Protein AF-A0A7V9VIQ3-F1 (afdb_monomer_lite)

Sequence (167 aa):
MSAVAENLEPTGSRAKADALAQERREALRAFWTIVKRMPAYGRLVAAMAKDPGVPHRARAMLVVGGAYMVSPIDLVPGVIPVAGQLDDLYVLLMAIRQAVRMSPTDVADRHLARLDLERETLDDDLATIRRLVRVGLKSGAGWGWGRVKAGRRRVKQFMAHRRGEES

Radius of gyration: 24.25 Å; chains: 1; bounding box: 64×65×62 Å

Foldseek 3Di:
DDDDPPDPDPPVVVVVVVVLVVLLVVLVVLLVVVVVCVVLLLQLLVVLLPDPQQDPVLNVLSCVLVVLVVVPDDDDPDDQPPDPVLVSSLSSLVSLLVSLVRGDVVVSVVSQVVSVHDSVNSVVSNVSSVSNVVSCVVVVVVRPPVVVVVVVVVVVVVVVVVVPPPD

Secondary structure (DSSP, 8-state):
----------HHHHHHHHHHHHHHHHHHHHHHHHHHHHHHHHHHHHHHHH-TTS-HHHHHHHHHHHHHHHS---S--SS-TTHHHHHHHHHHHHHHHHHHHHS-HHHHHHHHHTTT--HHHHHHHHHHHHHHHHHHHHTT--TTHHHHHHHHHHHHHHHHHTTSS--

Structure (mmCIF, N/CA/C/O backbone):
data_AF-A0A7V9VIQ3-F1
#
_entry.id   AF-A0A7V9VIQ3-F1
#
loop_
_atom_site.group_PDB
_atom_site.id
_atom_site.type_symbol
_atom_site.label_atom_id
_atom_site.label_alt_id
_atom_site.label_comp_id
_atom_site.label_asym_id
_atom_site.label_entity_id
_atom_site.label_seq_id
_atom_site.pdbx_PDB_ins_code
_atom_site.Cartn_x
_atom_site.Cartn_y
_atom_site.Cartn_z
_atom_site.occupancy
_atom_site.B_iso_or_equiv
_atom_site.auth_seq_id
_atom_site.auth_comp_id
_atom_site.auth_asym_id
_atom_site.auth_atom_id
_atom_site.pdbx_PDB_model_num
ATOM 1 N N . MET A 1 1 ? 49.789 -23.690 -34.548 1.00 40.72 1 MET A N 1
ATOM 2 C CA . MET A 1 1 ? 49.770 -22.253 -34.193 1.00 40.72 1 MET A CA 1
ATOM 3 C C . MET A 1 1 ? 48.311 -21.814 -34.250 1.00 40.72 1 MET A C 1
ATOM 5 O O . MET A 1 1 ? 47.776 -21.705 -35.338 1.00 40.72 1 MET A O 1
ATOM 9 N N . SER A 1 2 ? 47.572 -22.020 -33.156 1.00 43.69 2 SER A N 1
ATOM 10 C CA . SER A 1 2 ? 47.239 -20.986 -32.152 1.00 43.69 2 SER A CA 1
ATOM 11 C C . SER A 1 2 ? 46.430 -19.859 -32.807 1.00 43.69 2 SER A C 1
ATOM 13 O O . SER A 1 2 ? 46.996 -19.064 -33.541 1.00 43.69 2 SER A O 1
ATOM 15 N N . ALA A 1 3 ? 45.103 -19.980 -32.828 1.00 51.94 3 ALA A N 1
ATOM 16 C CA . ALA A 1 3 ? 44.181 -19.497 -31.794 1.00 51.94 3 ALA A CA 1
ATOM 17 C C . ALA A 1 3 ? 43.750 -18.044 -32.050 1.00 51.94 3 ALA A C 1
ATOM 19 O O . ALA A 1 3 ? 44.521 -17.221 -32.528 1.00 51.94 3 ALA A O 1
ATOM 20 N N . VAL A 1 4 ? 42.517 -17.755 -31.633 1.00 50.62 4 VAL A N 1
ATOM 21 C CA . VAL A 1 4 ? 41.958 -16.410 -31.453 1.00 50.62 4 VAL A CA 1
ATOM 22 C C . VAL A 1 4 ? 41.410 -15.733 -32.719 1.00 50.62 4 VAL A C 1
ATOM 24 O O . VAL A 1 4 ? 41.716 -14.592 -33.040 1.00 50.62 4 VAL A O 1
ATOM 27 N N . ALA A 1 5 ? 40.465 -16.411 -33.370 1.00 49.41 5 ALA A N 1
ATOM 28 C CA . ALA A 1 5 ? 39.251 -15.732 -33.837 1.00 49.41 5 ALA A CA 1
ATOM 29 C C . ALA A 1 5 ? 38.149 -15.909 -32.773 1.00 49.41 5 ALA A C 1
ATOM 31 O O . ALA A 1 5 ? 37.042 -16.360 -33.060 1.00 49.41 5 ALA A O 1
ATOM 32 N N . GLU A 1 6 ? 38.497 -15.651 -31.508 1.00 45.94 6 GLU A N 1
ATOM 33 C CA . GLU A 1 6 ? 37.535 -15.657 -30.415 1.00 45.94 6 GLU A CA 1
ATOM 34 C C . GLU A 1 6 ? 36.690 -14.393 -30.546 1.00 45.94 6 GLU A C 1
ATOM 36 O O . GLU A 1 6 ? 37.178 -13.272 -30.414 1.00 45.94 6 GLU A O 1
ATOM 41 N N . ASN A 1 7 ? 35.435 -14.623 -30.923 1.00 46.16 7 ASN A N 1
ATOM 42 C CA . ASN A 1 7 ? 34.311 -13.706 -30.861 1.00 46.16 7 ASN A CA 1
ATOM 43 C C . ASN A 1 7 ? 34.532 -12.530 -29.900 1.00 46.16 7 ASN A C 1
ATOM 45 O O . ASN A 1 7 ? 34.437 -12.673 -28.683 1.00 46.16 7 ASN A O 1
ATOM 49 N N . LEU A 1 8 ? 34.730 -11.339 -30.464 1.00 52.03 8 LEU A N 1
ATOM 50 C CA . LEU A 1 8 ? 34.539 -10.083 -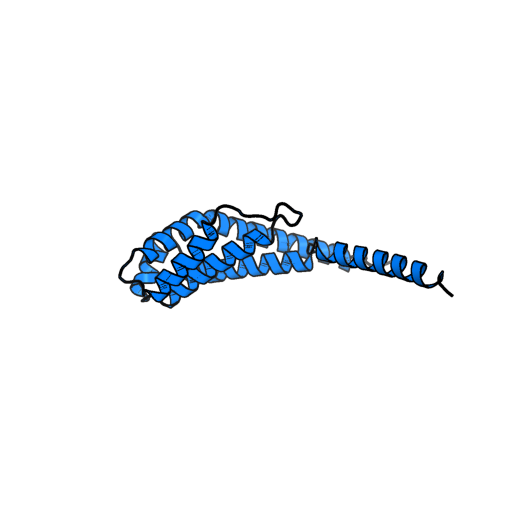29.748 1.00 52.03 8 LEU A CA 1
ATOM 51 C C . LEU A 1 8 ? 33.031 -9.903 -29.491 1.00 52.03 8 LEU A C 1
ATOM 53 O O . LEU A 1 8 ? 32.280 -9.347 -30.287 1.00 52.03 8 LEU A O 1
ATOM 57 N N . GLU A 1 9 ? 32.612 -10.495 -28.380 1.00 53.97 9 GLU A N 1
ATOM 58 C CA . GLU A 1 9 ? 31.335 -10.447 -27.671 1.00 53.97 9 GLU A CA 1
ATOM 59 C C . GLU A 1 9 ? 30.465 -9.179 -27.885 1.00 53.97 9 GLU A C 1
ATOM 61 O O . GLU A 1 9 ? 30.825 -8.089 -27.433 1.00 53.97 9 GLU A O 1
ATOM 66 N N . PRO A 1 10 ? 29.215 -9.307 -28.384 1.00 49.16 10 PRO A N 1
ATOM 67 C CA . PRO A 1 10 ? 28.131 -8.356 -28.116 1.00 49.16 10 PRO A CA 1
ATOM 68 C C . PRO A 1 10 ? 27.364 -8.689 -26.810 1.00 49.16 10 PRO A C 1
ATOM 70 O O . PRO A 1 10 ? 26.191 -8.335 -26.644 1.00 49.16 10 PRO A O 1
ATOM 73 N N . THR A 1 11 ? 27.996 -9.393 -25.871 1.00 60.47 11 THR A N 1
ATOM 74 C CA . THR A 1 11 ? 27.340 -10.105 -24.755 1.00 60.47 11 THR A CA 1
ATOM 75 C C . THR A 1 11 ? 26.872 -9.173 -23.642 1.00 60.47 11 THR A C 1
ATOM 77 O O . THR A 1 11 ? 25.800 -9.375 -23.071 1.00 60.47 11 THR A O 1
ATOM 80 N N . GLY A 1 12 ? 27.570 -8.057 -23.417 1.00 64.00 12 GLY A N 1
ATOM 81 C CA . GLY A 1 12 ? 27.180 -7.070 -22.402 1.00 64.00 12 GLY A CA 1
ATOM 82 C C . GLY A 1 12 ? 25.845 -6.361 -22.679 1.00 64.00 12 GLY A C 1
ATOM 83 O O . GLY A 1 12 ? 25.152 -5.966 -21.742 1.00 64.00 12 GLY A O 1
ATOM 84 N N . SER A 1 13 ? 25.447 -6.211 -23.948 1.00 71.44 13 SER A N 1
ATOM 85 C CA . SER A 1 13 ? 24.205 -5.508 -24.311 1.00 71.44 13 SER A CA 1
ATOM 86 C C . SER A 1 13 ? 22.972 -6.409 -24.192 1.00 71.44 13 SER A C 1
ATOM 88 O O . SER A 1 13 ? 21.970 -6.011 -23.593 1.00 71.44 13 SER A O 1
ATOM 90 N N . ARG A 1 14 ? 23.064 -7.656 -24.682 1.00 77.88 14 ARG A N 1
ATOM 91 C CA . ARG A 1 14 ? 21.977 -8.646 -24.589 1.00 77.88 14 ARG A CA 1
ATOM 92 C C . ARG A 1 14 ? 21.754 -9.124 -23.154 1.00 77.88 14 ARG A C 1
ATOM 94 O O . ARG A 1 14 ? 20.633 -9.026 -22.669 1.00 77.88 14 ARG A O 1
ATOM 101 N N . ALA A 1 15 ? 22.817 -9.489 -22.430 1.00 83.31 15 ALA A N 1
ATOM 102 C CA . ALA A 1 15 ? 22.704 -9.940 -21.039 1.00 83.31 15 ALA A CA 1
ATOM 103 C C . ALA A 1 15 ? 22.063 -8.878 -20.127 1.00 83.31 15 ALA A C 1
ATOM 105 O O . ALA A 1 15 ? 21.229 -9.184 -19.275 1.00 83.31 15 ALA A O 1
ATOM 106 N N . LYS A 1 16 ? 22.396 -7.598 -20.338 1.00 81.88 16 LYS A N 1
ATOM 107 C CA . LYS A 1 16 ? 21.793 -6.482 -19.597 1.00 81.88 16 LYS A CA 1
ATOM 108 C C . LYS A 1 16 ? 20.317 -6.276 -19.946 1.00 81.88 16 LYS A C 1
ATOM 110 O O . LYS A 1 16 ? 19.525 -5.958 -19.057 1.00 81.88 16 LYS A O 1
ATOM 115 N N . ALA A 1 17 ? 19.945 -6.441 -21.216 1.00 82.50 17 ALA A N 1
ATOM 116 C CA . ALA A 1 17 ? 18.555 -6.360 -21.653 1.00 82.50 17 ALA A CA 1
ATOM 117 C C . ALA A 1 17 ? 17.706 -7.494 -21.051 1.00 82.50 17 ALA A C 1
ATOM 119 O O . ALA A 1 17 ? 16.607 -7.235 -20.555 1.00 82.50 17 ALA A O 1
ATOM 120 N N . ASP A 1 18 ? 18.240 -8.715 -21.015 1.00 87.75 18 ASP A N 1
ATOM 121 C CA . ASP A 1 18 ? 17.566 -9.883 -20.446 1.00 87.75 18 ASP A CA 1
ATOM 122 C C . ASP A 1 18 ? 17.393 -9.759 -18.929 1.00 87.75 18 ASP A C 1
ATOM 124 O O . ASP A 1 18 ? 16.286 -9.962 -18.421 1.00 87.75 18 ASP A O 1
ATOM 128 N N . ALA A 1 19 ? 18.435 -9.313 -18.218 1.00 87.62 19 ALA A N 1
ATOM 129 C CA . ALA A 1 19 ? 18.378 -9.047 -16.780 1.00 87.62 19 ALA A CA 1
ATOM 130 C C . ALA A 1 19 ? 17.310 -7.996 -16.429 1.00 87.62 19 ALA A C 1
ATOM 132 O O . ALA A 1 19 ? 16.515 -8.190 -15.509 1.00 87.62 19 ALA A O 1
ATOM 133 N N . LEU A 1 20 ? 17.227 -6.905 -17.198 1.00 83.69 20 LEU A N 1
ATOM 134 C CA . LEU A 1 20 ? 16.203 -5.874 -17.005 1.00 83.69 20 LEU A CA 1
ATOM 135 C C . LEU A 1 20 ? 14.792 -6.399 -17.302 1.00 83.69 20 LEU A C 1
ATOM 137 O O . LEU A 1 20 ? 13.836 -6.080 -16.591 1.00 83.69 20 LEU A O 1
ATOM 141 N N . ALA A 1 21 ? 14.639 -7.209 -18.351 1.00 85.62 21 ALA A N 1
ATOM 142 C CA . ALA A 1 21 ? 13.359 -7.808 -18.698 1.00 85.62 21 ALA A CA 1
ATOM 143 C C . ALA A 1 21 ? 12.896 -8.818 -17.636 1.00 85.62 21 ALA A C 1
ATOM 145 O O . ALA A 1 21 ? 11.697 -8.898 -17.354 1.00 85.62 21 ALA A O 1
ATOM 146 N N . GLN A 1 22 ? 13.822 -9.563 -17.032 1.00 89.75 22 GLN A N 1
ATOM 147 C CA . GLN A 1 22 ? 13.552 -10.441 -15.898 1.00 89.75 22 GLN A CA 1
ATOM 148 C C . GLN A 1 22 ? 13.145 -9.642 -14.653 1.00 89.75 22 GLN A C 1
ATOM 150 O O . GLN A 1 22 ? 12.070 -9.900 -14.112 1.00 89.75 22 GLN A O 1
ATOM 155 N N . GLU A 1 23 ? 13.906 -8.608 -14.279 1.00 88.00 23 GLU A N 1
ATOM 156 C CA . GLU A 1 23 ? 13.580 -7.730 -13.145 1.00 88.00 23 GLU A CA 1
ATOM 157 C C . GLU A 1 23 ? 12.187 -7.096 -13.311 1.00 88.00 23 GLU A C 1
ATOM 159 O O . GLU A 1 23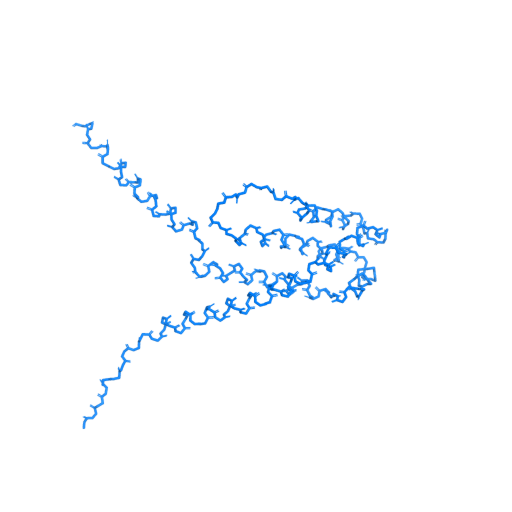 ? 11.391 -7.049 -12.371 1.00 88.00 23 GLU A O 1
ATOM 164 N N . ARG A 1 24 ? 11.842 -6.670 -14.534 1.00 83.81 24 ARG A N 1
ATOM 165 C CA . ARG A 1 24 ? 10.511 -6.138 -14.857 1.00 83.81 24 ARG A CA 1
ATOM 166 C C . ARG A 1 24 ? 9.415 -7.182 -14.685 1.00 83.81 24 ARG A C 1
ATOM 168 O O . ARG A 1 24 ? 8.368 -6.866 -14.131 1.00 83.81 24 ARG A O 1
ATOM 175 N N . ARG A 1 25 ? 9.624 -8.409 -15.166 1.00 88.69 25 ARG A N 1
ATOM 176 C CA . ARG A 1 25 ? 8.645 -9.500 -15.039 1.00 88.69 25 ARG A CA 1
ATOM 177 C C . ARG A 1 25 ? 8.402 -9.868 -13.579 1.00 88.69 25 ARG A C 1
ATOM 179 O O . ARG A 1 25 ? 7.251 -10.047 -13.196 1.00 88.69 25 ARG A O 1
ATOM 186 N N . GLU A 1 26 ? 9.453 -9.939 -12.770 1.00 91.19 26 GLU A N 1
ATOM 187 C CA . GLU A 1 26 ? 9.352 -10.178 -11.327 1.00 91.19 26 GLU A CA 1
ATOM 188 C C . GLU A 1 26 ? 8.573 -9.063 -10.629 1.00 91.19 26 GLU A C 1
ATOM 190 O O . GLU A 1 26 ? 7.612 -9.340 -9.915 1.00 91.19 26 GLU A O 1
ATOM 195 N N . ALA A 1 27 ? 8.921 -7.804 -10.90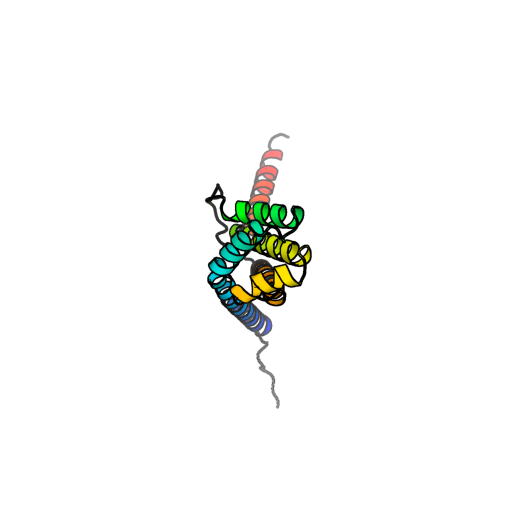2 1.00 85.81 27 ALA A N 1
ATOM 196 C CA . ALA A 1 27 ? 8.239 -6.656 -10.317 1.00 85.81 27 ALA A CA 1
ATOM 197 C C . ALA A 1 27 ? 6.754 -6.593 -10.722 1.00 85.81 27 ALA A C 1
ATOM 199 O O . ALA A 1 27 ? 5.905 -6.287 -9.891 1.00 85.81 27 ALA A O 1
ATOM 200 N N . LEU A 1 28 ? 6.416 -6.939 -11.971 1.00 85.81 28 LEU A N 1
ATOM 201 C CA . LEU A 1 28 ? 5.027 -7.005 -12.439 1.00 85.81 28 LEU A CA 1
ATOM 202 C C . LEU A 1 28 ? 4.238 -8.148 -11.789 1.00 85.81 28 LEU A C 1
ATOM 204 O O . LEU A 1 28 ? 3.070 -7.965 -11.454 1.00 85.81 28 LEU A O 1
ATOM 208 N N . ARG A 1 29 ? 4.858 -9.317 -11.587 1.00 91.12 29 ARG A N 1
ATOM 209 C CA . ARG A 1 29 ? 4.227 -10.432 -10.862 1.00 91.12 29 ARG A CA 1
ATOM 210 C C . ARG A 1 29 ? 3.959 -10.062 -9.406 1.00 91.12 29 ARG A C 1
ATOM 212 O O . ARG A 1 29 ? 2.853 -10.286 -8.933 1.00 91.12 29 ARG A O 1
ATOM 219 N N . ALA A 1 30 ? 4.940 -9.465 -8.730 1.00 90.56 30 ALA A N 1
ATOM 220 C CA . ALA A 1 30 ? 4.784 -8.992 -7.357 1.00 90.56 30 ALA A CA 1
ATOM 221 C C . ALA A 1 30 ? 3.693 -7.916 -7.260 1.00 90.56 30 ALA A C 1
ATOM 223 O O . ALA A 1 30 ? 2.830 -7.978 -6.394 1.00 90.56 30 ALA A O 1
ATOM 224 N N . PHE A 1 31 ? 3.652 -6.983 -8.210 1.00 88.25 31 PHE A N 1
ATOM 225 C CA . PHE A 1 31 ? 2.591 -5.982 -8.287 1.00 88.25 31 PHE A CA 1
ATOM 226 C C . PHE A 1 31 ? 1.202 -6.590 -8.473 1.00 88.25 31 PHE A C 1
ATOM 228 O O . PHE A 1 31 ? 0.243 -6.131 -7.860 1.00 88.25 31 PHE A O 1
ATOM 235 N N . TRP A 1 32 ? 1.083 -7.656 -9.264 1.00 89.81 32 TRP A N 1
ATOM 236 C CA . TRP A 1 32 ? -0.183 -8.371 -9.399 1.00 89.81 32 TRP A CA 1
ATOM 237 C C . TRP A 1 32 ? -0.676 -8.947 -8.063 1.00 89.81 32 TRP A C 1
ATOM 239 O O . TRP A 1 32 ? -1.881 -8.970 -7.812 1.00 89.81 32 TRP A O 1
ATOM 249 N N . THR A 1 33 ? 0.233 -9.348 -7.171 1.00 92.81 33 THR A N 1
ATOM 250 C CA . THR A 1 33 ? -0.107 -9.731 -5.793 1.00 92.81 33 THR A CA 1
ATOM 251 C C . THR A 1 33 ? -0.702 -8.557 -5.013 1.00 92.81 33 THR A C 1
ATOM 253 O O . THR A 1 33 ? -1.720 -8.736 -4.348 1.00 92.81 33 THR A O 1
ATOM 256 N N . ILE A 1 34 ? -0.148 -7.347 -5.157 1.00 92.12 34 ILE A N 1
ATOM 257 C CA . ILE A 1 34 ? -0.692 -6.126 -4.532 1.00 92.12 34 ILE A CA 1
ATOM 258 C C . ILE A 1 34 ? -2.101 -5.837 -5.055 1.00 92.12 34 ILE A C 1
ATOM 260 O O . ILE A 1 34 ? -3.021 -5.611 -4.272 1.00 92.12 34 ILE A O 1
ATOM 264 N N . VAL A 1 35 ? -2.300 -5.917 -6.375 1.00 88.62 35 VAL A N 1
ATOM 265 C CA . VAL A 1 35 ? -3.611 -5.693 -7.005 1.00 88.62 35 VAL A CA 1
ATOM 266 C C . VAL A 1 35 ? -4.662 -6.659 -6.452 1.00 88.62 35 VAL A C 1
ATOM 268 O O . VAL A 1 35 ? -5.767 -6.242 -6.111 1.00 88.62 35 VAL A O 1
ATOM 271 N N . LYS A 1 36 ? -4.320 -7.940 -6.278 1.00 90.00 36 LYS A N 1
ATOM 272 C CA . LYS A 1 36 ? -5.224 -8.926 -5.661 1.00 90.00 36 LYS A CA 1
ATOM 273 C C . LYS A 1 36 ? -5.535 -8.632 -4.190 1.00 90.00 36 LYS A C 1
ATOM 275 O O . LYS A 1 36 ? -6.605 -9.010 -3.721 1.00 90.00 36 LYS A O 1
ATOM 280 N N . ARG A 1 37 ? -4.635 -7.955 -3.471 1.00 92.81 37 ARG A N 1
ATOM 281 C CA . ARG A 1 37 ? -4.821 -7.531 -2.072 1.00 92.81 37 ARG A CA 1
ATOM 282 C C . ARG A 1 37 ? -5.625 -6.238 -1.930 1.00 92.81 37 ARG A C 1
ATOM 284 O O . ARG A 1 37 ? -6.062 -5.925 -0.826 1.00 92.81 37 ARG A O 1
ATOM 291 N N . MET A 1 38 ? -5.906 -5.516 -3.015 1.00 90.88 38 MET A N 1
ATOM 292 C CA . MET A 1 38 ? -6.657 -4.252 -2.970 1.00 90.88 38 MET A CA 1
ATOM 293 C C . MET A 1 38 ? -7.991 -4.322 -2.211 1.00 90.88 38 MET A C 1
ATOM 295 O O . MET A 1 38 ? -8.247 -3.430 -1.397 1.00 90.88 38 MET A O 1
ATOM 299 N N . PRO A 1 39 ? -8.828 -5.369 -2.365 1.00 92.31 39 PRO A N 1
ATOM 300 C CA . PRO A 1 39 ? -10.051 -5.489 -1.573 1.00 92.31 39 PRO A CA 1
ATOM 301 C C . PRO A 1 39 ? -9.784 -5.650 -0.070 1.00 92.31 39 PRO A C 1
ATOM 303 O O . PRO A 1 39 ? -10.615 -5.257 0.749 1.00 92.31 39 PRO A O 1
ATOM 306 N N . ALA A 1 40 ? -8.648 -6.236 0.321 1.00 94.75 40 ALA A N 1
ATOM 307 C CA . ALA A 1 40 ? -8.232 -6.309 1.719 1.00 94.75 40 ALA A CA 1
ATOM 308 C C . ALA A 1 40 ? -7.814 -4.924 2.229 1.00 94.75 40 ALA A C 1
ATOM 310 O O . ALA A 1 40 ? -8.321 -4.495 3.260 1.00 94.75 40 ALA A O 1
ATOM 311 N N . TYR A 1 41 ? -7.011 -4.168 1.474 1.00 94.44 41 TYR A N 1
ATOM 312 C CA . TYR A 1 41 ? -6.634 -2.800 1.851 1.00 94.44 41 TYR A CA 1
ATOM 313 C C . TYR A 1 41 ? -7.832 -1.856 1.977 1.00 94.44 41 TYR A C 1
ATOM 315 O O . TYR A 1 41 ? -7.932 -1.124 2.960 1.00 94.44 41 TYR A O 1
ATOM 323 N N . GLY A 1 42 ? -8.795 -1.923 1.055 1.00 92.81 42 GLY A N 1
ATOM 324 C CA . GLY A 1 42 ? -10.035 -1.148 1.161 1.00 92.81 42 GLY A CA 1
ATOM 325 C C . GLY A 1 42 ? -10.845 -1.498 2.416 1.00 92.81 42 GLY A C 1
ATOM 326 O O . GLY A 1 42 ? -11.302 -0.607 3.135 1.00 92.81 42 GLY A O 1
ATOM 327 N N . ARG A 1 43 ? -10.975 -2.795 2.734 1.00 94.81 43 ARG A N 1
ATOM 328 C CA . ARG A 1 43 ? -11.637 -3.250 3.969 1.00 94.81 43 ARG A CA 1
ATOM 329 C C . ARG A 1 43 ? -10.880 -2.823 5.224 1.00 94.81 43 ARG A C 1
ATOM 331 O O . ARG A 1 43 ? -11.526 -2.428 6.190 1.00 94.81 43 ARG A O 1
ATOM 338 N N . LEU A 1 44 ? -9.548 -2.853 5.202 1.00 96.06 44 LEU A N 1
ATOM 339 C CA . LEU A 1 44 ? -8.700 -2.418 6.311 1.00 96.06 44 LEU A CA 1
ATOM 340 C C . LEU A 1 44 ? -8.916 -0.934 6.614 1.00 96.06 44 LEU A C 1
ATOM 342 O O . LEU A 1 44 ? -9.198 -0.575 7.755 1.00 96.06 44 LEU A O 1
ATOM 346 N N . VAL A 1 45 ? -8.860 -0.088 5.580 1.00 94.75 45 VAL A N 1
ATOM 347 C CA . VAL A 1 45 ? -9.140 1.352 5.679 1.00 94.75 45 VAL A CA 1
ATOM 348 C C . VAL A 1 45 ? -10.521 1.582 6.282 1.00 94.75 45 VAL A C 1
ATOM 350 O O . VAL A 1 45 ? -10.645 2.314 7.261 1.00 94.75 45 VAL A O 1
ATOM 353 N N . ALA A 1 46 ? -11.555 0.924 5.750 1.00 94.19 46 ALA A N 1
ATOM 354 C CA . ALA A 1 46 ? -12.924 1.086 6.230 1.00 94.19 46 ALA A CA 1
ATOM 355 C C . ALA A 1 46 ? -13.109 0.618 7.684 1.00 94.19 46 ALA A C 1
ATOM 357 O O . ALA A 1 46 ? -13.815 1.274 8.450 1.00 94.19 46 ALA A O 1
ATOM 358 N N . ALA A 1 47 ? -12.490 -0.500 8.070 1.00 94.75 47 ALA A N 1
ATOM 359 C CA . ALA A 1 47 ? -12.582 -1.051 9.419 1.00 94.75 47 ALA A CA 1
ATOM 360 C C . ALA A 1 47 ? -11.857 -0.168 10.442 1.00 94.75 47 ALA A C 1
ATOM 362 O O . ALA A 1 47 ? -12.441 0.198 11.460 1.00 94.75 47 ALA A O 1
ATOM 363 N N . MET A 1 48 ? -10.620 0.238 10.147 1.00 95.56 48 MET A N 1
ATOM 364 C CA . MET A 1 48 ? -9.837 1.106 11.027 1.00 95.56 48 MET A CA 1
ATOM 365 C C . MET A 1 48 ? -10.418 2.522 11.113 1.00 95.56 48 MET A C 1
ATOM 367 O O . MET A 1 48 ? -10.417 3.117 12.185 1.00 95.56 48 MET A O 1
ATOM 371 N N . ALA A 1 49 ? -10.965 3.068 10.021 1.00 93.62 49 ALA A N 1
ATOM 372 C CA . ALA A 1 49 ? -11.596 4.389 10.035 1.00 93.62 49 ALA A CA 1
ATOM 373 C C . ALA A 1 49 ? -12.832 4.454 10.954 1.00 93.62 49 ALA A C 1
ATOM 375 O O . ALA A 1 49 ? -13.145 5.522 11.483 1.00 93.62 49 ALA A O 1
ATOM 376 N N . LYS A 1 50 ? -13.519 3.320 11.151 1.00 94.00 50 LYS A N 1
ATOM 377 C CA . LYS A 1 50 ? -14.718 3.192 11.993 1.00 94.00 50 LYS A CA 1
ATOM 378 C C . LYS A 1 50 ? -14.422 2.764 13.435 1.00 94.00 50 LYS A C 1
ATOM 380 O O . LYS A 1 50 ? -15.319 2.852 14.268 1.00 94.00 50 LYS A O 1
ATOM 385 N N . ASP A 1 51 ? -13.211 2.298 13.741 1.00 94.50 51 ASP A N 1
ATOM 386 C CA . ASP A 1 51 ? -12.866 1.817 15.082 1.00 94.50 51 ASP A CA 1
ATOM 387 C C . ASP A 1 51 ? -12.542 3.005 16.020 1.00 94.50 51 ASP A C 1
ATOM 389 O O . ASP A 1 51 ? -11.631 3.788 15.727 1.00 94.50 51 ASP A O 1
ATOM 393 N N . PRO A 1 52 ? -13.255 3.167 17.155 1.00 93.19 52 PRO A N 1
ATOM 394 C CA . PRO A 1 52 ? -12.976 4.228 18.126 1.00 93.19 52 PRO A CA 1
ATOM 395 C C . PRO A 1 52 ? -11.591 4.107 18.783 1.00 93.19 52 PRO A C 1
ATOM 397 O O . PRO A 1 52 ? -11.050 5.117 19.230 1.00 93.19 52 PRO A O 1
ATOM 400 N N . GLY A 1 53 ? -10.995 2.910 18.804 1.00 92.25 53 GLY A N 1
ATOM 401 C CA . GLY A 1 53 ? -9.634 2.663 19.284 1.00 92.25 53 GLY A CA 1
ATOM 402 C C . GLY A 1 53 ? -8.537 3.188 18.351 1.00 92.25 53 GLY A C 1
ATOM 403 O O . GLY A 1 53 ? -7.368 3.213 18.734 1.00 92.25 53 GLY A O 1
ATOM 404 N N . VAL A 1 54 ? -8.883 3.635 17.138 1.00 95.44 54 VAL A N 1
ATOM 405 C CA . VAL A 1 54 ? -7.935 4.256 16.205 1.00 95.44 54 VAL A CA 1
ATOM 406 C C . VAL A 1 54 ? -7.870 5.770 16.470 1.00 95.44 54 VAL A C 1
ATOM 408 O O . VAL A 1 54 ? -8.899 6.461 16.425 1.00 95.44 54 VAL A O 1
ATOM 411 N N . PRO A 1 55 ? -6.672 6.345 16.702 1.00 95.38 55 PRO A N 1
ATOM 412 C CA . PRO A 1 55 ? -6.519 7.776 16.946 1.00 95.38 55 PRO A CA 1
ATOM 413 C C . PRO A 1 55 ? -7.102 8.629 15.817 1.00 95.38 55 PRO A C 1
ATOM 415 O O . PRO A 1 55 ? -6.984 8.292 14.639 1.00 95.38 55 PRO A O 1
ATOM 418 N N . HIS A 1 56 ? -7.674 9.788 16.152 1.00 93.94 56 HIS A N 1
ATOM 419 C CA . HIS A 1 56 ? -8.282 10.688 15.161 1.00 93.94 56 HIS A CA 1
ATOM 420 C C . HIS A 1 56 ? -7.319 11.077 14.028 1.00 93.94 56 HIS A C 1
ATOM 422 O O . HIS A 1 56 ? -7.726 11.138 12.871 1.00 93.94 56 HIS A O 1
ATOM 428 N N . ARG A 1 57 ? -6.030 11.274 14.340 1.00 93.75 57 ARG A N 1
ATOM 429 C CA . ARG A 1 57 ? -4.992 11.553 13.333 1.00 93.75 57 ARG A CA 1
ATOM 430 C C . ARG A 1 57 ? -4.800 10.388 12.357 1.00 93.75 57 ARG A C 1
ATOM 432 O O . ARG A 1 57 ? -4.735 10.616 11.155 1.00 93.75 57 ARG A O 1
ATOM 439 N N . ALA A 1 58 ? -4.772 9.153 12.859 1.00 93.50 58 ALA A N 1
ATOM 440 C CA . ALA A 1 58 ? -4.671 7.956 12.028 1.00 93.50 58 ALA A CA 1
ATOM 441 C C . ALA A 1 58 ? -5.914 7.791 11.137 1.00 93.50 58 ALA A C 1
ATOM 443 O O . ALA A 1 58 ? -5.783 7.537 9.942 1.00 93.50 58 ALA A O 1
ATOM 444 N N . ARG A 1 59 ? -7.115 8.038 11.681 1.00 92.25 59 ARG A N 1
ATOM 445 C CA . ARG A 1 59 ? -8.362 8.053 10.897 1.00 92.25 59 ARG A CA 1
ATOM 446 C C . ARG A 1 59 ? -8.334 9.103 9.790 1.00 92.25 59 ARG A C 1
ATOM 448 O O . ARG A 1 59 ? -8.692 8.790 8.662 1.00 92.25 59 ARG A O 1
ATOM 455 N N . ALA A 1 60 ? -7.864 10.316 10.081 1.00 91.38 60 ALA A N 1
ATOM 456 C CA . ALA A 1 60 ? -7.735 11.367 9.075 1.00 91.38 60 ALA A CA 1
ATOM 457 C C . ALA A 1 60 ? -6.790 10.954 7.934 1.00 91.38 60 ALA A C 1
ATOM 459 O O . ALA A 1 60 ? -7.133 11.141 6.771 1.00 91.38 60 ALA A O 1
ATOM 460 N N . MET A 1 61 ? -5.649 10.322 8.240 1.00 91.81 61 MET A N 1
ATOM 461 C CA . MET A 1 61 ? -4.742 9.799 7.208 1.00 91.81 61 MET A CA 1
ATOM 462 C C . MET A 1 61 ? -5.407 8.729 6.341 1.00 91.81 61 MET A C 1
ATOM 464 O O . MET A 1 61 ? -5.274 8.776 5.122 1.00 91.81 61 MET A O 1
ATOM 468 N N . LEU A 1 62 ? -6.153 7.802 6.948 1.00 91.44 62 LEU A N 1
ATOM 469 C CA . LEU A 1 62 ? -6.904 6.775 6.219 1.00 91.44 62 LEU A CA 1
ATOM 470 C C . LEU A 1 62 ? -7.983 7.377 5.319 1.00 91.44 62 LEU A C 1
ATOM 472 O O . LEU A 1 62 ? -8.161 6.914 4.199 1.00 91.44 62 LEU A O 1
ATOM 476 N N . VAL A 1 63 ? -8.683 8.413 5.784 1.00 87.56 63 VAL A N 1
ATOM 477 C CA . VAL A 1 63 ? -9.696 9.117 4.988 1.00 87.56 63 VAL A CA 1
ATOM 478 C C . VAL A 1 63 ? -9.048 9.854 3.824 1.00 87.56 63 VAL A C 1
ATOM 480 O O . VAL A 1 63 ? -9.535 9.729 2.710 1.00 87.56 63 VAL A O 1
ATOM 483 N N . VAL A 1 64 ? -7.940 10.566 4.041 1.00 86.12 64 VAL A N 1
ATOM 484 C CA . VAL A 1 64 ? -7.221 11.268 2.964 1.00 86.12 64 VAL A CA 1
ATOM 485 C C . VAL A 1 64 ? -6.666 10.276 1.940 1.00 86.12 64 VAL A C 1
ATOM 487 O O . VAL A 1 64 ? -6.915 10.430 0.748 1.00 86.12 64 VAL A O 1
ATOM 490 N N . GLY A 1 65 ? -5.976 9.224 2.391 1.00 84.31 65 GLY A N 1
ATOM 491 C CA . GLY A 1 65 ? -5.438 8.187 1.505 1.00 84.31 65 GLY A CA 1
ATOM 492 C C . GLY A 1 65 ? -6.529 7.389 0.785 1.00 84.31 65 GLY A C 1
ATOM 493 O O . GLY A 1 65 ? -6.389 7.070 -0.390 1.00 84.31 65 GLY A O 1
ATOM 494 N N . GLY A 1 66 ? -7.643 7.104 1.463 1.00 80.56 66 GLY A N 1
ATOM 495 C CA . GLY A 1 66 ? -8.794 6.409 0.887 1.00 80.56 66 GLY A CA 1
ATOM 496 C C . GLY A 1 66 ? -9.588 7.272 -0.095 1.00 80.56 66 GLY A C 1
ATOM 497 O O . GLY A 1 66 ? -9.953 6.790 -1.162 1.00 80.56 66 GLY A O 1
ATOM 498 N N . ALA A 1 67 ? -9.816 8.550 0.216 1.00 78.00 67 ALA A N 1
ATOM 499 C CA . ALA A 1 67 ? -10.480 9.499 -0.678 1.00 78.00 67 ALA A CA 1
ATOM 500 C C . ALA A 1 67 ? -9.689 9.696 -1.973 1.00 78.00 67 ALA A C 1
ATOM 502 O O . ALA A 1 67 ? -10.289 9.808 -3.038 1.00 78.00 67 ALA A O 1
ATOM 503 N N . TYR A 1 68 ? -8.356 9.650 -1.894 1.00 68.94 68 TYR A N 1
ATOM 504 C CA . TYR A 1 68 ? -7.495 9.683 -3.072 1.00 68.94 68 TYR A CA 1
ATOM 505 C C . TYR A 1 68 ? -7.738 8.486 -4.007 1.00 68.94 68 TYR A C 1
ATOM 507 O O . TYR A 1 68 ? -7.741 8.648 -5.220 1.00 68.94 68 TYR A O 1
ATOM 515 N N . MET A 1 69 ? -8.049 7.307 -3.455 1.00 66.25 69 MET A N 1
ATOM 516 C CA . MET A 1 69 ? -8.379 6.112 -4.241 1.00 66.25 69 MET A CA 1
ATOM 517 C C . MET A 1 69 ? -9.828 6.083 -4.753 1.00 66.25 69 MET A C 1
ATOM 519 O O . MET A 1 69 ? -10.102 5.495 -5.797 1.00 66.25 69 MET A O 1
ATOM 523 N N . VAL A 1 70 ? -10.769 6.662 -3.999 1.00 60.78 70 VAL A N 1
ATOM 524 C CA . VAL A 1 70 ? -12.205 6.673 -4.338 1.00 60.78 70 VAL A CA 1
ATOM 525 C C . VAL A 1 70 ? -12.566 7.832 -5.267 1.00 60.78 70 VAL A C 1
ATOM 527 O O . VAL A 1 70 ? -13.623 7.774 -5.889 1.00 60.78 70 VAL A O 1
ATOM 530 N N . SER A 1 71 ? -11.700 8.844 -5.410 1.00 50.69 71 SER A N 1
ATOM 531 C CA . SER A 1 71 ? -11.839 9.876 -6.439 1.00 50.69 71 SER A CA 1
ATOM 532 C C . SER A 1 71 ? -11.928 9.195 -7.811 1.00 50.69 71 SER A C 1
ATOM 534 O O . SER A 1 71 ? -10.928 8.659 -8.298 1.00 50.69 71 SER A O 1
ATOM 536 N N . PRO A 1 72 ? -13.118 9.151 -8.433 1.00 47.22 72 PRO A N 1
ATOM 537 C CA . PRO A 1 72 ? -13.317 8.409 -9.656 1.00 47.22 72 PRO A CA 1
ATOM 538 C C . PRO A 1 72 ? -12.699 9.241 -10.769 1.00 47.22 72 PRO A C 1
ATOM 540 O O . PRO A 1 72 ? -13.334 10.173 -11.223 1.00 47.22 72 PRO A O 1
ATOM 543 N N . ILE A 1 73 ? -11.470 8.914 -11.172 1.00 62.66 73 ILE A N 1
ATOM 544 C CA . ILE A 1 73 ? -10.899 9.253 -12.483 1.00 62.66 73 ILE A CA 1
ATOM 545 C C . ILE A 1 73 ? -11.115 10.722 -12.883 1.00 62.66 73 ILE A C 1
ATOM 547 O O . ILE A 1 73 ? -12.131 11.048 -13.485 1.00 62.66 73 ILE A O 1
ATOM 551 N N . ASP A 1 74 ? -10.107 11.577 -12.702 1.00 53.09 74 ASP A N 1
ATOM 552 C CA . ASP A 1 74 ? -10.079 12.840 -13.441 1.00 53.09 74 ASP A CA 1
ATOM 553 C C . ASP A 1 74 ? -8.724 13.089 -14.130 1.00 53.09 74 ASP A C 1
ATOM 555 O O . ASP A 1 74 ? -7.687 13.323 -13.512 1.00 53.09 74 ASP A O 1
ATOM 559 N N . LEU A 1 75 ? -8.805 13.072 -15.468 1.00 43.41 75 LEU A N 1
ATOM 560 C CA . LEU A 1 75 ? -8.222 14.093 -16.349 1.00 43.41 75 LEU A CA 1
ATOM 561 C C . LEU A 1 75 ? -6.729 14.045 -16.727 1.00 43.41 75 LEU A C 1
ATOM 563 O O . LEU A 1 75 ? -6.124 15.091 -16.940 1.00 43.41 75 LEU A O 1
ATOM 567 N N . VAL A 1 76 ? -6.161 12.870 -17.027 1.00 49.47 76 VAL A N 1
ATOM 568 C CA . VAL A 1 76 ? -5.158 12.801 -18.120 1.00 49.47 76 VAL A CA 1
ATOM 569 C C . VAL A 1 76 ? -5.455 11.630 -19.062 1.00 49.47 76 VAL A C 1
ATOM 571 O O . VAL A 1 76 ? -4.825 10.572 -18.983 1.00 49.47 76 VAL A O 1
ATOM 574 N N . PRO A 1 77 ? -6.383 11.804 -20.019 1.00 51.72 77 PRO A N 1
ATOM 575 C CA . PRO A 1 77 ? -6.344 11.015 -21.236 1.00 51.72 77 PRO A CA 1
ATOM 576 C C . PRO A 1 77 ? -5.093 11.445 -22.019 1.00 51.72 77 PRO A C 1
ATOM 578 O O . PRO A 1 77 ? -5.088 12.473 -22.690 1.00 51.72 77 PRO A O 1
ATOM 581 N N . GLY A 1 78 ? -3.995 10.688 -21.904 1.00 53.41 78 GLY A N 1
ATOM 582 C CA . GLY A 1 78 ? -2.805 10.953 -22.717 1.00 53.41 78 GLY A CA 1
ATOM 583 C C . GLY A 1 78 ? -1.481 10.331 -22.259 1.00 53.41 78 GLY A C 1
ATOM 584 O O . GLY A 1 78 ? -0.735 10.907 -21.479 1.00 53.41 78 GLY A O 1
ATOM 585 N N . VAL A 1 79 ? -1.103 9.230 -22.917 1.00 46.97 79 VAL A N 1
ATOM 586 C CA . VAL A 1 79 ? 0.283 8.837 -23.275 1.00 46.97 79 VAL A CA 1
ATOM 587 C C . VAL A 1 79 ? 1.208 8.230 -22.190 1.00 46.97 79 VAL A C 1
ATOM 589 O O . VAL A 1 79 ? 2.286 7.756 -22.552 1.00 46.97 79 VAL A O 1
ATOM 592 N N . ILE A 1 80 ? 0.821 8.100 -20.911 1.00 45.81 80 ILE A N 1
ATOM 593 C CA . ILE A 1 80 ? 1.588 7.283 -19.930 1.00 45.81 80 ILE A CA 1
ATOM 594 C C . ILE A 1 80 ? 0.652 6.355 -19.126 1.00 45.81 80 ILE A C 1
ATOM 596 O O . ILE A 1 80 ? 0.239 6.711 -18.027 1.00 45.81 80 ILE A O 1
ATOM 600 N N . PRO A 1 81 ? 0.337 5.145 -19.627 1.00 46.81 81 PRO A N 1
ATOM 601 C CA . PRO A 1 81 ? -0.703 4.286 -19.045 1.00 46.81 81 PRO A CA 1
ATOM 602 C C . PRO A 1 81 ? -0.435 3.701 -17.641 1.00 46.81 81 PRO A C 1
ATOM 604 O O . PRO A 1 81 ? -1.316 3.039 -17.117 1.00 46.81 81 PRO A O 1
ATOM 607 N N . VAL A 1 82 ? 0.753 3.871 -17.035 1.00 53.81 82 VAL A N 1
ATOM 608 C CA . VAL A 1 82 ? 1.143 3.135 -15.800 1.00 53.81 82 VAL A CA 1
ATOM 609 C C . VAL A 1 82 ? 1.673 4.031 -14.666 1.00 53.81 82 VAL A C 1
ATOM 611 O O . VAL A 1 82 ? 1.657 3.627 -13.510 1.00 53.81 82 VAL A O 1
ATOM 614 N N . ALA A 1 83 ? 2.138 5.254 -14.946 1.00 53.31 83 ALA A N 1
ATOM 615 C CA . ALA A 1 83 ? 2.818 6.069 -13.930 1.00 53.31 83 ALA A CA 1
ATOM 616 C C . ALA A 1 83 ? 1.864 6.802 -12.967 1.00 53.31 83 ALA A C 1
ATOM 618 O O . ALA A 1 83 ? 2.219 6.964 -11.807 1.00 53.31 83 ALA A O 1
ATOM 619 N N . GLY A 1 84 ? 0.673 7.211 -13.426 1.00 56.47 84 GLY A N 1
ATOM 620 C CA . GLY A 1 84 ? -0.305 7.919 -12.585 1.00 56.47 84 GLY A CA 1
ATOM 621 C C . GLY A 1 84 ? -0.925 7.035 -11.497 1.00 56.47 84 GLY A C 1
ATOM 622 O O . GLY A 1 84 ? -0.968 7.427 -10.345 1.00 56.47 84 GLY A O 1
ATOM 623 N N . GLN A 1 85 ? -1.289 5.791 -11.830 1.00 62.50 85 GLN A N 1
ATOM 624 C CA . GLN A 1 85 ? -1.964 4.872 -10.895 1.00 62.50 85 GLN A CA 1
ATOM 625 C C . GLN A 1 85 ? -1.053 4.283 -9.807 1.00 62.50 85 GLN A C 1
ATOM 627 O O . GLN A 1 85 ? -1.532 3.838 -8.765 1.00 62.50 85 GLN A O 1
ATOM 632 N N . LEU A 1 86 ? 0.263 4.228 -10.045 1.00 78.19 86 LEU A N 1
ATOM 633 C CA . LEU A 1 86 ? 1.203 3.733 -9.036 1.00 78.19 86 LEU A CA 1
ATOM 634 C C . LEU A 1 86 ? 1.370 4.720 -7.877 1.00 78.19 86 LEU A C 1
ATOM 636 O O . LEU A 1 86 ? 1.647 4.275 -6.764 1.00 78.19 86 LEU A O 1
ATOM 640 N N . ASP A 1 87 ? 1.201 6.021 -8.131 1.00 78.88 87 ASP A N 1
ATOM 641 C CA . ASP A 1 87 ? 1.296 7.049 -7.094 1.00 78.88 87 ASP A CA 1
ATOM 642 C C . ASP A 1 87 ? 0.100 6.966 -6.137 1.00 78.88 87 ASP A C 1
ATOM 644 O O . ASP A 1 87 ? 0.297 6.885 -4.927 1.00 78.88 87 ASP A O 1
ATOM 648 N N . ASP A 1 88 ? -1.122 6.818 -6.663 1.00 80.62 88 ASP A N 1
ATOM 649 C CA . ASP A 1 88 ? -2.339 6.641 -5.855 1.00 80.62 88 ASP A CA 1
ATOM 650 C C . ASP A 1 88 ? -2.236 5.447 -4.902 1.00 80.62 88 ASP A C 1
ATOM 652 O O . ASP A 1 88 ? -2.506 5.548 -3.701 1.00 80.62 88 ASP A O 1
ATOM 656 N N . LEU A 1 89 ? -1.775 4.310 -5.427 1.00 87.44 89 LEU A N 1
ATOM 657 C CA . LEU A 1 89 ? -1.563 3.103 -4.638 1.00 87.44 89 LEU A CA 1
ATOM 658 C C . LEU A 1 89 ? -0.465 3.291 -3.584 1.00 87.44 89 LEU A C 1
ATOM 660 O O . LEU A 1 89 ? -0.601 2.827 -2.451 1.00 87.44 89 LEU A O 1
ATOM 664 N N . TYR A 1 90 ? 0.625 3.970 -3.941 1.00 90.62 90 TYR A N 1
ATOM 665 C CA . TYR A 1 90 ? 1.713 4.259 -3.013 1.00 90.62 90 TYR A CA 1
ATOM 666 C C . TYR A 1 90 ? 1.245 5.154 -1.861 1.00 90.62 90 TYR A C 1
ATOM 668 O O . TYR A 1 90 ? 1.543 4.868 -0.699 1.00 90.62 90 TYR A O 1
ATOM 676 N N . VAL A 1 91 ? 0.476 6.201 -2.171 1.00 90.19 91 VAL A N 1
ATOM 677 C CA . VAL A 1 91 ? -0.121 7.118 -1.193 1.00 90.19 91 VAL A CA 1
ATOM 678 C C . VAL A 1 91 ? -1.064 6.367 -0.259 1.00 90.19 91 VAL A C 1
ATOM 680 O O . VAL A 1 91 ? -0.957 6.522 0.959 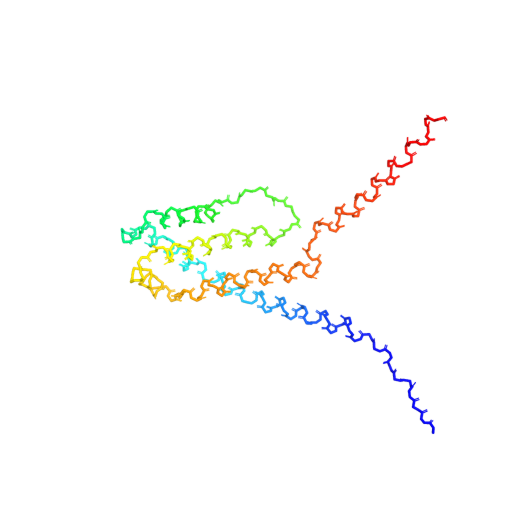1.00 90.19 91 VAL A O 1
ATOM 683 N N . LEU A 1 92 ? -1.930 5.501 -0.792 1.00 91.81 92 LEU A N 1
ATOM 684 C CA . LEU A 1 92 ? -2.823 4.671 0.014 1.00 91.81 92 LEU A CA 1
ATOM 685 C C . LEU A 1 92 ? -2.048 3.773 0.984 1.00 91.81 92 LEU A C 1
ATOM 687 O O . LEU A 1 92 ? -2.320 3.782 2.184 1.00 91.81 92 LEU A O 1
ATOM 691 N N . LEU A 1 93 ? -1.079 3.003 0.485 1.00 94.62 93 LEU A N 1
ATOM 692 C CA . LEU A 1 93 ? -0.296 2.091 1.321 1.00 94.62 93 LEU A CA 1
ATOM 693 C C . LEU A 1 93 ? 0.520 2.851 2.371 1.00 94.62 93 LEU A C 1
ATOM 695 O O . LEU A 1 93 ? 0.619 2.400 3.511 1.00 94.62 93 LEU A O 1
ATOM 699 N N . MET A 1 94 ? 1.044 4.033 2.037 1.00 95.19 94 MET A N 1
ATOM 700 C CA . MET A 1 94 ? 1.701 4.912 3.009 1.00 95.19 94 MET A CA 1
ATOM 701 C C . MET A 1 94 ? 0.737 5.424 4.078 1.00 95.19 94 MET A C 1
ATOM 703 O O . MET A 1 94 ? 1.091 5.441 5.260 1.00 95.19 94 MET A O 1
ATOM 707 N N . ALA A 1 95 ? -0.480 5.810 3.697 1.00 94.56 95 ALA A N 1
ATOM 708 C CA . ALA A 1 95 ? -1.508 6.239 4.636 1.00 94.56 95 ALA A CA 1
ATOM 709 C C . ALA A 1 95 ? -1.898 5.104 5.593 1.00 94.56 95 ALA A C 1
ATOM 711 O O . ALA A 1 95 ? -1.924 5.315 6.806 1.00 94.56 95 ALA A O 1
ATOM 712 N N . ILE A 1 96 ? -2.117 3.893 5.068 1.00 96.00 96 ILE A N 1
ATOM 713 C CA . ILE A 1 96 ? -2.393 2.690 5.866 1.00 96.00 96 ILE A CA 1
ATOM 714 C C . ILE A 1 96 ? -1.230 2.406 6.814 1.00 96.00 96 ILE A C 1
ATOM 716 O O . ILE A 1 96 ? -1.442 2.285 8.020 1.00 96.00 96 ILE A O 1
ATOM 720 N N . ARG A 1 97 ? 0.004 2.359 6.301 1.00 96.81 97 ARG A N 1
ATOM 721 C CA . ARG A 1 97 ? 1.211 2.113 7.100 1.00 96.81 97 ARG A CA 1
ATOM 722 C C . ARG A 1 97 ? 1.327 3.097 8.255 1.00 96.81 97 ARG A C 1
ATOM 724 O O . ARG A 1 97 ? 1.568 2.697 9.391 1.00 96.81 97 ARG A O 1
ATOM 731 N N . GLN A 1 98 ? 1.150 4.384 7.988 1.00 96.31 98 GLN A N 1
ATOM 732 C CA . GLN A 1 98 ? 1.245 5.396 9.032 1.00 96.31 98 GLN A CA 1
ATOM 733 C C . GLN A 1 98 ? 0.090 5.314 10.027 1.00 96.31 98 GLN A C 1
ATOM 735 O O . GLN A 1 98 ? 0.333 5.432 11.225 1.00 96.31 98 GLN A O 1
ATOM 740 N N . ALA A 1 99 ? -1.133 5.033 9.581 1.00 95.94 99 ALA A N 1
ATOM 741 C CA . ALA A 1 99 ? -2.258 4.813 10.481 1.00 95.94 99 ALA A CA 1
ATOM 742 C C . ALA A 1 99 ? -2.027 3.606 11.405 1.00 95.94 99 ALA A C 1
ATOM 744 O O . ALA A 1 99 ? -2.250 3.704 12.611 1.00 95.94 99 ALA A O 1
ATOM 745 N N . VAL A 1 100 ? -1.504 2.504 10.866 1.00 96.25 100 VAL A N 1
ATOM 746 C CA . VAL A 1 100 ? -1.100 1.298 11.608 1.00 96.25 100 VAL A CA 1
ATOM 747 C C . VAL A 1 100 ? 0.018 1.592 12.615 1.00 96.25 100 VAL A C 1
ATOM 749 O O . VAL A 1 100 ? 0.014 1.045 13.716 1.00 96.25 100 VAL A O 1
ATOM 752 N N . ARG A 1 101 ? 0.971 2.469 12.278 1.00 95.69 101 ARG A N 1
ATOM 753 C CA . ARG A 1 101 ? 2.057 2.887 13.186 1.00 95.69 101 ARG A CA 1
ATOM 754 C C . ARG A 1 101 ? 1.608 3.852 14.280 1.00 95.69 101 ARG A C 1
ATOM 756 O O . ARG A 1 101 ? 2.203 3.861 15.348 1.00 95.69 101 ARG A O 1
ATOM 763 N N . MET A 1 102 ? 0.610 4.686 14.003 1.00 94.69 102 MET A N 1
ATOM 764 C CA . MET A 1 102 ? 0.067 5.645 14.971 1.00 94.69 102 MET A CA 1
ATOM 765 C C . MET A 1 102 ? -0.960 5.019 15.915 1.00 94.69 102 MET A C 1
ATOM 767 O O . MET A 1 102 ? -1.222 5.576 16.976 1.00 94.69 102 MET A O 1
ATOM 771 N N . SER A 1 103 ? -1.578 3.911 15.511 1.00 95.06 103 SER A N 1
ATOM 772 C CA . SER A 1 103 ? -2.589 3.216 16.305 1.00 95.06 103 SER A CA 1
ATOM 773 C C . SER A 1 103 ? -1.949 2.331 17.379 1.00 95.06 103 SER A C 1
ATOM 775 O O . SER A 1 103 ? -0.845 1.827 17.157 1.00 95.06 103 SER A O 1
ATOM 777 N N . PRO A 1 104 ? -2.641 2.087 18.509 1.00 96.00 104 PRO A N 1
ATOM 778 C CA . PRO A 1 104 ? -2.228 1.079 19.482 1.00 96.00 104 PRO A CA 1
ATOM 779 C C . PRO A 1 104 ? -1.961 -0.275 18.811 1.00 96.00 104 PRO A C 1
ATOM 781 O O . PRO A 1 104 ? -2.695 -0.677 17.901 1.00 96.00 104 PRO A O 1
ATOM 784 N N . THR A 1 105 ? -0.890 -0.954 19.231 1.00 94.94 105 THR A N 1
ATOM 785 C CA . THR A 1 105 ? -0.398 -2.181 18.586 1.00 94.94 105 THR A CA 1
ATOM 786 C C . THR A 1 105 ? -1.468 -3.268 18.538 1.00 94.94 105 THR A C 1
ATOM 788 O O . THR A 1 105 ? -1.723 -3.825 17.475 1.00 94.94 105 THR A O 1
ATOM 791 N N . ASP A 1 106 ? -2.166 -3.486 19.650 1.00 95.25 106 ASP A N 1
ATOM 792 C CA . ASP A 1 106 ? -3.260 -4.448 19.793 1.00 95.25 106 ASP A CA 1
ATOM 793 C C . ASP A 1 106 ? -4.435 -4.161 18.843 1.00 95.25 106 ASP A C 1
ATOM 795 O O . ASP A 1 106 ? -4.980 -5.075 18.220 1.00 95.25 106 ASP A O 1
ATOM 799 N N . VAL A 1 107 ? -4.806 -2.886 18.679 1.00 95.31 107 VAL A N 1
ATOM 800 C CA . VAL A 1 107 ? -5.896 -2.472 17.785 1.00 95.31 107 VAL A CA 1
ATOM 801 C C . VAL A 1 107 ? -5.509 -2.704 16.329 1.00 95.31 107 VAL A C 1
ATOM 803 O O . VAL A 1 107 ? -6.283 -3.291 15.569 1.00 95.31 107 VAL A O 1
ATOM 806 N N . ALA A 1 108 ? -4.322 -2.247 15.930 1.00 95.50 108 ALA A N 1
ATOM 807 C CA . ALA A 1 108 ? -3.851 -2.350 14.554 1.00 95.50 108 ALA A CA 1
ATOM 808 C C . ALA A 1 108 ? -3.612 -3.805 14.131 1.00 95.50 108 ALA A C 1
ATOM 810 O O . ALA A 1 108 ? -4.095 -4.211 13.073 1.00 95.50 108 ALA A O 1
ATOM 811 N N . ASP A 1 109 ? -2.939 -4.598 14.965 1.00 95.94 109 ASP A N 1
ATOM 812 C CA . ASP A 1 109 ? -2.614 -5.994 14.655 1.00 95.94 109 ASP A CA 1
ATOM 813 C C . ASP A 1 109 ? -3.885 -6.837 14.540 1.00 95.94 109 ASP A C 1
ATOM 815 O O . ASP A 1 109 ? -4.015 -7.654 13.632 1.00 95.94 109 ASP A O 1
ATOM 819 N N . ARG A 1 110 ? -4.897 -6.560 15.371 1.00 96.69 110 ARG A N 1
ATOM 820 C CA . ARG A 1 110 ? -6.217 -7.192 15.266 1.00 96.69 110 ARG A CA 1
ATOM 821 C C . ARG A 1 110 ? -6.908 -6.908 13.930 1.00 96.69 110 ARG A C 1
ATOM 823 O O . ARG A 1 110 ? -7.584 -7.787 13.400 1.00 96.69 110 ARG A O 1
ATOM 830 N N . HIS A 1 111 ? -6.803 -5.692 13.392 1.00 97.00 111 HIS A N 1
ATOM 831 C CA . HIS A 1 111 ? -7.397 -5.360 12.087 1.00 97.00 111 HIS A CA 1
ATOM 832 C C . HIS A 1 111 ? -6.627 -5.971 10.920 1.00 97.00 111 HIS A C 1
ATOM 834 O O . HIS A 1 111 ? -7.252 -6.435 9.968 1.00 97.00 111 HIS A O 1
ATOM 840 N N . LEU A 1 112 ? -5.299 -6.000 11.013 1.00 96.25 112 LEU A N 1
ATOM 841 C CA . LEU A 1 112 ? -4.418 -6.627 10.032 1.00 96.25 112 LEU A CA 1
ATOM 842 C C . LEU A 1 112 ? -4.646 -8.147 9.965 1.00 96.25 112 LEU A C 1
ATOM 844 O O . LEU A 1 112 ? -4.959 -8.671 8.896 1.00 96.25 112 LEU A O 1
ATOM 848 N N . ALA A 1 113 ? -4.638 -8.828 11.113 1.00 96.06 113 ALA A N 1
ATOM 849 C CA . ALA A 1 113 ? -4.818 -10.278 11.206 1.00 96.06 113 ALA A CA 1
ATOM 850 C C . ALA A 1 113 ? -6.172 -10.759 10.654 1.00 96.06 113 ALA A C 1
ATOM 852 O O . ALA A 1 113 ? -6.246 -11.795 10.000 1.00 96.06 113 ALA A O 1
ATOM 853 N N . ARG A 1 114 ? -7.256 -9.988 10.838 1.00 95.88 114 ARG A N 1
ATOM 854 C CA . ARG A 1 114 ? -8.585 -10.304 10.261 1.00 95.88 114 ARG A CA 1
ATOM 855 C C . ARG A 1 114 ? -8.599 -10.359 8.734 1.00 95.88 114 ARG A C 1
ATOM 857 O O . ARG A 1 114 ? -9.555 -10.870 8.151 1.00 95.88 114 ARG A O 1
ATOM 864 N N . LEU A 1 115 ? -7.607 -9.752 8.096 1.00 96.44 115 LEU A N 1
ATOM 865 C CA . LEU A 1 115 ? -7.505 -9.625 6.650 1.00 96.44 115 LEU A CA 1
ATOM 866 C C . LEU A 1 115 ? -6.310 -10.390 6.083 1.00 96.44 115 LEU A C 1
ATOM 868 O O . LEU A 1 115 ? -6.039 -10.227 4.896 1.00 96.44 115 LEU A O 1
ATOM 872 N N . ASP A 1 116 ? -5.651 -11.219 6.902 1.00 95.56 116 ASP A N 1
ATOM 873 C CA . ASP A 1 116 ? -4.434 -11.952 6.534 1.00 95.56 116 ASP A CA 1
ATOM 874 C C . ASP A 1 116 ? -3.336 -11.005 6.014 1.00 95.56 116 ASP A C 1
ATOM 876 O O . ASP A 1 116 ? -2.685 -11.230 4.994 1.00 95.56 116 ASP A O 1
ATOM 880 N N . LEU A 1 117 ? -3.210 -9.856 6.686 1.00 96.06 117 LEU A N 1
ATOM 881 C CA . LEU A 1 117 ? -2.203 -8.839 6.416 1.00 96.06 117 LEU A CA 1
ATOM 882 C C . LEU A 1 117 ? -1.284 -8.707 7.622 1.00 96.06 117 LEU A C 1
ATOM 884 O O . LEU A 1 117 ? -1.708 -8.864 8.766 1.00 96.06 117 LEU A O 1
ATOM 888 N N . GLU A 1 118 ? -0.044 -8.318 7.360 1.00 94.94 118 GLU A N 1
ATOM 889 C CA . GLU A 1 118 ? 0.940 -8.005 8.387 1.00 94.94 118 GLU A CA 1
ATOM 890 C C . GLU A 1 118 ? 1.543 -6.620 8.143 1.00 94.94 118 GLU A C 1
ATOM 892 O O . GLU A 1 118 ? 1.438 -6.038 7.058 1.00 94.94 118 GLU A O 1
ATOM 897 N N . ARG A 1 119 ? 2.208 -6.070 9.164 1.00 94.31 119 ARG A N 1
ATOM 898 C CA . ARG A 1 119 ? 2.926 -4.792 9.032 1.00 94.31 119 ARG A CA 1
ATOM 899 C C . ARG A 1 119 ? 4.030 -4.879 7.975 1.00 94.31 119 ARG A C 1
ATOM 901 O O . ARG A 1 119 ? 4.220 -3.925 7.228 1.00 94.31 119 ARG A O 1
ATOM 908 N N . GLU A 1 120 ? 4.707 -6.024 7.900 1.00 94.81 120 GLU A N 1
ATOM 909 C CA . GLU A 1 120 ? 5.755 -6.308 6.914 1.00 94.81 120 GLU A CA 1
ATOM 910 C C . GLU A 1 120 ? 5.199 -6.342 5.486 1.00 94.81 120 GLU A C 1
ATOM 912 O O . GLU A 1 120 ? 5.794 -5.766 4.579 1.00 94.81 120 GLU A O 1
ATOM 917 N N . THR A 1 121 ? 3.985 -6.874 5.303 1.00 95.19 121 THR A N 1
ATOM 918 C CA . THR A 1 121 ? 3.304 -6.897 4.000 1.00 95.19 121 THR A CA 1
ATOM 919 C C . THR A 1 121 ? 3.176 -5.501 3.385 1.00 95.19 121 THR A C 1
ATOM 921 O O . THR A 1 121 ? 3.367 -5.329 2.183 1.00 95.19 121 THR A O 1
ATOM 924 N N . LEU A 1 122 ? 2.884 -4.482 4.203 1.00 94.88 122 LEU A N 1
ATOM 925 C CA . LEU A 1 122 ? 2.789 -3.093 3.741 1.00 94.88 122 LEU A CA 1
ATOM 926 C C . LEU A 1 122 ? 4.145 -2.563 3.258 1.00 94.88 122 LEU A C 1
ATOM 928 O O . LEU A 1 122 ? 4.214 -1.841 2.261 1.00 94.88 122 LEU A O 1
ATOM 932 N N . ASP A 1 123 ? 5.222 -2.915 3.958 1.00 95.69 123 ASP A N 1
ATOM 933 C CA . ASP A 1 123 ? 6.579 -2.468 3.646 1.00 95.69 123 ASP A CA 1
ATOM 934 C C . ASP A 1 123 ? 7.103 -3.127 2.361 1.00 95.69 123 ASP A C 1
ATOM 936 O O . ASP A 1 123 ? 7.693 -2.440 1.513 1.00 95.69 123 ASP A O 1
ATOM 940 N N . ASP A 1 124 ? 6.801 -4.411 2.171 1.00 95.19 124 ASP A N 1
ATOM 941 C CA . ASP A 1 124 ? 7.101 -5.181 0.962 1.00 95.19 124 ASP A CA 1
ATOM 942 C C . ASP A 1 124 ? 6.335 -4.677 -0.261 1.00 95.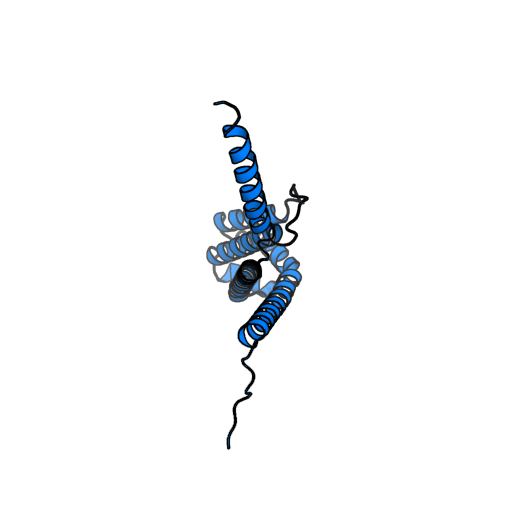19 124 ASP A C 1
ATOM 944 O O . ASP A 1 124 ? 6.909 -4.502 -1.345 1.00 95.19 124 ASP A O 1
ATOM 948 N N . ASP A 1 125 ? 5.047 -4.377 -0.100 1.00 94.69 125 ASP A N 1
ATOM 949 C CA . ASP A 1 125 ? 4.216 -3.855 -1.182 1.00 94.69 125 ASP A CA 1
ATOM 950 C C . ASP A 1 125 ? 4.701 -2.449 -1.600 1.00 94.69 125 ASP A C 1
ATOM 952 O O . ASP A 1 125 ? 4.880 -2.167 -2.791 1.00 94.69 125 ASP A O 1
ATOM 956 N N . LEU A 1 126 ? 5.064 -1.588 -0.641 1.00 95.00 126 LEU A N 1
ATOM 957 C CA . LEU A 1 126 ? 5.703 -0.291 -0.912 1.00 95.00 126 LEU A CA 1
ATOM 958 C C . LEU A 1 126 ? 7.080 -0.436 -1.582 1.00 95.00 126 LEU A C 1
ATOM 960 O O . LEU A 1 126 ? 7.467 0.393 -2.417 1.00 95.00 126 LEU A O 1
ATOM 964 N N . ALA A 1 127 ? 7.867 -1.448 -1.214 1.00 94.56 127 ALA A N 1
ATOM 965 C CA . ALA A 1 127 ? 9.141 -1.750 -1.864 1.00 94.56 127 ALA A CA 1
ATOM 966 C C . ALA A 1 127 ? 8.943 -2.220 -3.309 1.00 94.56 127 ALA A C 1
ATOM 968 O O . ALA A 1 127 ? 9.672 -1.780 -4.204 1.00 94.56 127 ALA A O 1
ATOM 969 N N . THR A 1 128 ? 7.923 -3.038 -3.553 1.00 93.50 128 THR A N 1
ATOM 970 C CA . THR A 1 128 ? 7.546 -3.529 -4.880 1.00 93.50 128 THR A CA 1
ATOM 971 C C . THR A 1 128 ? 7.141 -2.385 -5.805 1.00 93.50 128 THR A C 1
ATOM 973 O O . THR A 1 128 ? 7.635 -2.314 -6.933 1.00 93.50 128 THR A O 1
ATOM 976 N N . ILE A 1 129 ? 6.339 -1.428 -5.327 1.00 90.50 129 ILE A N 1
ATOM 977 C CA . ILE A 1 129 ? 5.973 -0.235 -6.110 1.00 90.50 129 ILE A CA 1
ATOM 978 C C . ILE A 1 129 ? 7.217 0.589 -6.459 1.00 90.50 129 ILE A C 1
ATOM 980 O O . ILE A 1 129 ? 7.443 0.916 -7.625 1.00 90.50 129 ILE A O 1
ATOM 984 N N . ARG A 1 130 ? 8.096 0.860 -5.484 1.00 90.75 130 ARG A N 1
ATOM 985 C CA . ARG A 1 130 ? 9.362 1.575 -5.738 1.00 90.75 130 ARG A CA 1
ATOM 986 C C . ARG A 1 130 ? 10.256 0.834 -6.733 1.00 90.75 130 ARG A C 1
ATOM 988 O O . ARG A 1 130 ? 10.920 1.474 -7.552 1.00 90.75 130 ARG A O 1
ATOM 995 N N . ARG A 1 131 ? 10.279 -0.502 -6.686 1.00 89.62 131 ARG A N 1
ATOM 996 C CA . ARG A 1 131 ? 11.014 -1.339 -7.644 1.00 89.62 131 ARG A CA 1
ATOM 997 C C . ARG A 1 131 ? 10.430 -1.205 -9.045 1.00 89.62 131 ARG A C 1
ATOM 999 O O . ARG A 1 131 ? 11.196 -0.970 -9.973 1.00 89.62 131 ARG A O 1
ATOM 1006 N N . LEU A 1 132 ? 9.108 -1.267 -9.198 1.00 86.06 132 LEU A N 1
ATOM 1007 C CA . LEU A 1 132 ? 8.443 -1.045 -10.484 1.00 86.06 132 LEU A CA 1
ATOM 1008 C C . LEU A 1 132 ? 8.774 0.324 -11.076 1.00 86.06 132 LEU A C 1
ATOM 1010 O O . LEU A 1 132 ? 9.161 0.403 -12.243 1.00 86.06 132 LEU A O 1
ATOM 1014 N N . VAL A 1 133 ? 8.692 1.384 -10.270 1.00 85.44 133 VAL A N 1
ATOM 1015 C CA . VAL A 1 133 ? 9.048 2.744 -10.699 1.00 85.44 133 VAL A CA 1
ATOM 1016 C C . VAL A 1 133 ? 10.507 2.789 -11.155 1.00 85.44 133 VAL A C 1
ATOM 1018 O O . VAL A 1 133 ? 10.802 3.251 -12.257 1.00 85.44 133 VAL A O 1
ATOM 1021 N N . ARG A 1 134 ? 11.433 2.238 -10.362 1.00 85.81 134 ARG A N 1
ATOM 1022 C CA . ARG A 1 134 ? 12.864 2.186 -10.699 1.00 85.81 134 ARG A CA 1
ATOM 1023 C C . ARG A 1 134 ? 13.128 1.424 -12.000 1.00 85.81 134 ARG A C 1
ATOM 1025 O O . ARG A 1 134 ? 13.909 1.895 -12.827 1.00 85.81 134 ARG A O 1
ATOM 1032 N N . VAL A 1 135 ? 12.504 0.263 -12.187 1.00 82.81 135 VAL A N 1
ATOM 1033 C CA . VAL A 1 135 ? 12.650 -0.554 -13.401 1.00 82.81 135 VAL A CA 1
ATOM 1034 C C . VAL A 1 135 ? 12.075 0.176 -14.613 1.00 82.81 135 VAL A C 1
ATOM 1036 O O . VAL A 1 135 ? 12.720 0.214 -15.662 1.00 82.81 135 VAL A O 1
ATOM 1039 N N . GLY A 1 136 ? 10.916 0.824 -14.471 1.00 77.50 136 GLY A N 1
ATOM 1040 C CA . GLY A 1 136 ? 10.318 1.658 -15.515 1.00 77.50 136 GLY A CA 1
ATOM 1041 C C . GLY A 1 136 ? 11.232 2.811 -15.940 1.00 77.50 136 GLY A C 1
ATOM 1042 O O . GLY A 1 136 ? 11.468 3.003 -17.135 1.00 77.50 136 GLY A O 1
ATOM 1043 N N . LEU A 1 137 ? 11.831 3.512 -14.971 1.00 78.94 137 LEU A N 1
ATOM 1044 C CA . LEU A 1 137 ? 12.802 4.583 -15.220 1.00 78.94 137 LEU A CA 1
ATOM 1045 C C . LEU A 1 137 ? 14.057 4.073 -15.947 1.00 78.94 137 LEU A C 1
ATOM 1047 O O . LEU A 1 137 ? 14.492 4.686 -16.922 1.00 78.94 137 LEU A O 1
ATOM 1051 N N . LYS A 1 138 ? 14.621 2.934 -15.520 1.00 75.81 138 LYS A N 1
ATOM 1052 C CA . LYS A 1 138 ? 15.809 2.319 -16.146 1.00 75.81 138 LYS A CA 1
ATOM 1053 C C . LYS A 1 138 ? 15.549 1.792 -17.560 1.00 75.81 138 LYS A C 1
ATOM 1055 O O . LYS A 1 138 ? 16.468 1.772 -18.371 1.00 75.81 138 LYS A O 1
ATOM 1060 N N . SER A 1 139 ? 14.314 1.397 -17.865 1.00 65.62 139 SER A N 1
ATOM 1061 C CA . SER A 1 139 ? 13.932 0.826 -19.165 1.00 65.62 139 SER A CA 1
ATOM 1062 C C . SER A 1 139 ? 13.761 1.860 -20.281 1.00 65.62 139 SER A C 1
ATOM 1064 O O . SER A 1 139 ? 13.354 1.503 -21.382 1.00 65.62 139 SER A O 1
ATOM 1066 N N . GLY A 1 140 ? 14.011 3.149 -20.022 1.00 58.00 140 GLY A N 1
ATOM 1067 C CA . GLY A 1 140 ? 13.740 4.211 -20.997 1.00 58.00 140 GLY A CA 1
ATOM 1068 C C . GLY A 1 140 ? 12.243 4.479 -21.204 1.00 58.00 140 GLY A C 1
ATOM 1069 O O . GLY A 1 140 ? 11.874 5.322 -22.019 1.00 58.00 140 GLY A O 1
ATOM 1070 N N . ALA A 1 141 ? 11.375 3.843 -20.407 1.00 55.88 141 ALA A N 1
ATOM 1071 C CA . ALA A 1 141 ? 9.939 4.098 -20.348 1.00 55.88 141 ALA A CA 1
ATOM 1072 C C . ALA A 1 141 ? 9.594 5.380 -19.559 1.00 55.88 141 ALA A C 1
ATOM 1074 O O . ALA A 1 141 ? 8.452 5.586 -19.164 1.00 55.88 141 ALA A O 1
ATOM 1075 N N . GLY A 1 142 ? 10.541 6.317 -19.431 1.00 50.66 142 GLY A N 1
ATOM 1076 C CA . GLY A 1 142 ? 10.250 7.752 -19.345 1.00 50.66 142 GLY A CA 1
ATOM 1077 C C . GLY A 1 142 ? 9.725 8.275 -20.691 1.00 50.66 142 GLY A C 1
ATOM 1078 O O . GLY A 1 142 ? 10.283 9.212 -21.266 1.00 50.66 142 GLY A O 1
ATOM 1079 N N . TRP A 1 143 ? 8.682 7.624 -21.217 1.00 49.47 143 TRP A N 1
ATOM 1080 C CA . TRP A 1 143 ? 8.207 7.683 -22.605 1.00 49.47 143 TRP A CA 1
ATOM 1081 C C . TRP A 1 143 ? 7.764 9.100 -23.044 1.00 49.47 143 TRP A C 1
ATOM 1083 O O . TRP A 1 143 ? 7.708 9.391 -24.237 1.00 49.47 143 TRP A O 1
ATOM 1093 N N . GLY A 1 144 ? 7.545 10.021 -22.093 1.00 48.81 144 GLY A N 1
ATOM 1094 C CA . GLY A 1 144 ? 7.285 11.446 -22.344 1.00 48.81 144 GLY A CA 1
ATOM 1095 C C . GLY A 1 144 ? 8.531 12.347 -22.429 1.00 48.81 144 GLY A C 1
ATOM 1096 O O . GLY A 1 144 ? 8.590 13.239 -23.274 1.00 48.81 144 GLY A O 1
ATOM 1097 N N . TRP A 1 145 ? 9.579 12.120 -21.629 1.00 46.75 145 TRP A N 1
ATOM 1098 C CA . TRP A 1 145 ? 10.692 13.084 -21.496 1.00 46.75 145 TRP A CA 1
ATOM 1099 C C . TRP A 1 145 ? 11.715 13.007 -22.646 1.00 46.75 145 TRP A C 1
ATOM 1101 O O . TRP A 1 145 ? 12.321 14.014 -23.027 1.00 46.75 145 TRP A O 1
ATOM 1111 N N . GLY A 1 146 ? 11.877 11.826 -23.255 1.00 50.41 146 GLY A N 1
ATOM 1112 C CA . GLY A 1 146 ? 12.718 11.631 -24.446 1.00 50.41 146 GLY A CA 1
ATOM 1113 C C . GLY A 1 146 ? 12.175 12.348 -25.690 1.00 50.41 146 GLY A C 1
ATOM 1114 O O . GLY A 1 146 ? 12.939 12.977 -26.426 1.00 50.41 146 GLY A O 1
ATOM 1115 N N . ARG A 1 147 ? 10.845 12.354 -25.881 1.00 52.62 147 ARG A N 1
ATOM 1116 C CA . ARG A 1 147 ? 10.186 13.091 -26.976 1.00 52.62 147 ARG A CA 1
ATOM 1117 C C . ARG A 1 147 ? 10.206 14.607 -26.766 1.00 52.62 147 ARG A C 1
ATOM 1119 O O . ARG A 1 147 ? 10.429 15.334 -27.731 1.00 52.62 147 ARG A O 1
ATOM 1126 N N . VAL A 1 148 ? 10.087 15.090 -25.526 1.00 55.59 148 VAL A N 1
ATOM 1127 C CA . VAL A 1 148 ? 10.201 16.528 -25.204 1.00 55.59 148 VAL A CA 1
ATOM 1128 C C . VAL A 1 148 ? 11.609 17.065 -25.497 1.00 55.59 148 VAL A C 1
ATOM 1130 O O . VAL A 1 148 ? 11.745 18.141 -26.084 1.00 55.59 148 VAL A O 1
ATOM 1133 N N . LYS A 1 149 ? 12.677 16.311 -25.188 1.00 51.28 149 LYS A N 1
ATOM 1134 C CA . LYS A 1 149 ? 14.050 16.715 -25.561 1.00 51.28 149 LYS A CA 1
ATOM 1135 C C . LYS A 1 149 ? 14.278 16.714 -27.078 1.00 51.28 149 LYS A C 1
ATOM 1137 O O . LYS A 1 149 ? 14.943 17.622 -27.576 1.00 51.28 149 LYS A O 1
ATOM 1142 N N . ALA A 1 150 ? 13.716 15.749 -27.810 1.00 55.19 150 ALA A N 1
ATOM 1143 C CA . ALA A 1 150 ? 13.806 15.704 -29.272 1.00 55.19 150 ALA A CA 1
ATOM 1144 C C . ALA A 1 150 ? 13.022 16.852 -29.945 1.00 55.19 150 ALA A C 1
ATOM 1146 O O . ALA A 1 150 ? 13.515 17.464 -30.892 1.00 55.19 150 ALA A O 1
ATOM 1147 N N . GLY A 1 151 ? 11.846 17.212 -29.417 1.00 56.19 151 GLY A N 1
ATOM 1148 C CA . GLY A 1 151 ? 11.065 18.368 -29.875 1.00 56.19 151 GLY A CA 1
ATOM 1149 C C . GLY A 1 151 ? 11.756 19.710 -29.607 1.00 56.19 151 GLY A C 1
ATOM 1150 O O . GLY A 1 151 ? 11.813 20.565 -30.489 1.00 56.19 151 GLY A O 1
ATOM 1151 N N . ARG A 1 152 ? 12.378 19.875 -28.432 1.00 55.59 152 ARG A N 1
ATOM 1152 C CA . ARG A 1 152 ? 13.061 21.122 -28.036 1.00 55.59 152 ARG A CA 1
ATOM 1153 C C . ARG A 1 152 ? 14.328 21.416 -28.862 1.00 55.59 152 ARG A C 1
ATOM 1155 O O . ARG A 1 152 ? 14.685 22.582 -29.012 1.00 55.59 152 ARG A O 1
ATOM 1162 N N . ARG A 1 153 ? 14.983 20.398 -29.448 1.00 54.34 153 ARG A N 1
ATOM 1163 C CA . ARG A 1 153 ? 16.098 20.597 -30.403 1.00 54.34 153 ARG A CA 1
ATOM 1164 C C . ARG A 1 153 ? 15.626 21.125 -31.762 1.00 54.34 153 ARG A C 1
ATOM 1166 O O . ARG A 1 153 ? 16.271 22.020 -32.296 1.00 54.34 153 ARG A O 1
ATOM 1173 N N . ARG A 1 154 ? 14.481 20.649 -32.268 1.00 56.47 154 ARG A N 1
ATOM 1174 C CA . ARG A 1 154 ? 13.897 21.137 -33.532 1.00 56.47 154 ARG A CA 1
ATOM 1175 C C . ARG A 1 154 ? 13.430 22.590 -33.442 1.00 56.47 154 ARG A C 1
ATOM 1177 O O . ARG A 1 154 ? 13.703 23.361 -34.350 1.00 56.47 154 ARG A O 1
ATOM 1184 N N . VAL A 1 155 ? 12.829 23.001 -32.321 1.00 59.41 155 VAL A N 1
ATOM 1185 C CA . VAL A 1 155 ? 12.416 24.406 -32.110 1.00 59.41 155 VAL A CA 1
ATOM 1186 C C . VAL A 1 155 ? 13.620 25.347 -32.006 1.00 59.41 155 VAL A C 1
ATOM 1188 O O . VAL A 1 155 ? 13.597 26.427 -32.587 1.00 59.41 155 VAL A O 1
ATOM 1191 N N . LYS A 1 156 ? 14.709 24.936 -31.335 1.00 56.69 156 LYS A N 1
ATOM 1192 C CA . LYS A 1 156 ? 15.944 25.740 -31.295 1.00 56.69 156 LYS A CA 1
ATOM 1193 C C . LYS A 1 156 ? 16.588 25.905 -32.676 1.00 56.69 156 LYS A C 1
ATOM 1195 O O . LYS A 1 156 ? 17.096 26.984 -32.952 1.00 56.69 156 LYS A O 1
ATOM 1200 N N . GLN A 1 157 ? 16.543 24.884 -33.535 1.00 59.31 157 GLN A N 1
ATOM 1201 C CA . GLN A 1 157 ? 17.015 24.999 -34.923 1.00 59.31 157 GLN A CA 1
ATOM 1202 C C . GLN A 1 157 ? 16.100 25.893 -35.772 1.00 59.31 157 GLN A C 1
ATOM 1204 O O . GLN A 1 157 ? 16.598 26.728 -36.518 1.00 59.31 157 GLN A O 1
ATOM 1209 N N . PHE A 1 158 ? 14.780 25.806 -35.593 1.00 56.59 158 PHE A N 1
ATOM 1210 C CA . PHE A 1 158 ? 13.818 26.654 -36.308 1.00 56.59 158 PHE A CA 1
ATOM 1211 C C . PHE A 1 158 ? 13.923 28.138 -35.906 1.00 56.59 158 PHE A C 1
ATOM 1213 O O . PHE A 1 158 ? 13.828 29.027 -36.747 1.00 56.59 158 PHE A O 1
ATOM 1220 N N . MET A 1 159 ? 14.189 28.422 -34.625 1.00 60.66 159 MET A N 1
ATOM 1221 C CA . MET A 1 159 ? 14.391 29.789 -34.120 1.00 60.66 159 MET A CA 1
ATOM 1222 C C . MET A 1 159 ? 15.784 30.364 -34.406 1.00 60.66 159 MET A C 1
ATOM 1224 O O . MET A 1 159 ? 15.962 31.577 -34.325 1.00 60.66 159 MET A O 1
ATOM 1228 N N . ALA A 1 160 ? 16.771 29.525 -34.728 1.00 60.44 160 ALA A N 1
ATOM 1229 C CA . ALA A 1 160 ? 18.084 29.988 -35.169 1.00 60.44 160 ALA A CA 1
ATOM 1230 C C . ALA A 1 160 ? 18.055 30.481 -36.626 1.00 60.44 160 ALA A C 1
ATOM 1232 O O . ALA A 1 160 ? 18.818 31.376 -36.968 1.00 60.44 160 ALA A O 1
ATOM 1233 N N . HIS A 1 161 ? 17.150 29.954 -37.460 1.00 57.44 161 HIS A N 1
ATOM 1234 C CA . HIS A 1 161 ? 17.035 30.365 -38.861 1.00 57.44 161 HIS A CA 1
ATOM 1235 C C . HIS A 1 161 ? 16.300 31.701 -39.053 1.00 57.44 161 HIS A C 1
ATOM 1237 O O . HIS A 1 161 ? 16.703 32.485 -39.900 1.00 57.44 161 HIS A O 1
ATOM 1243 N N . ARG A 1 162 ? 15.301 32.033 -38.218 1.00 58.28 162 ARG A N 1
ATOM 1244 C CA . ARG A 1 162 ? 14.548 33.304 -38.339 1.00 58.28 162 ARG A CA 1
ATOM 1245 C C . ARG A 1 162 ? 15.272 34.557 -37.831 1.00 58.28 162 ARG A C 1
ATOM 1247 O O . ARG A 1 162 ? 14.735 35.644 -37.968 1.00 58.28 162 ARG A O 1
ATOM 1254 N N . ARG A 1 163 ? 16.453 34.430 -37.217 1.00 57.94 163 ARG A N 1
ATOM 1255 C CA . ARG A 1 163 ? 17.199 35.575 -36.655 1.00 57.94 163 ARG A CA 1
ATOM 1256 C C . ARG A 1 163 ? 18.313 36.097 -37.570 1.00 57.94 163 ARG A C 1
ATOM 1258 O O . ARG A 1 163 ? 19.027 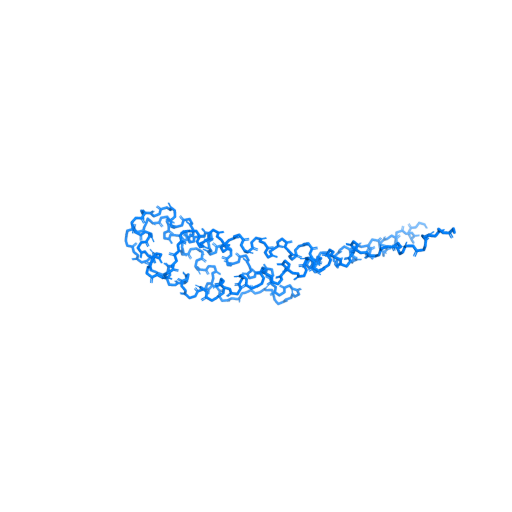37.006 -37.173 1.00 57.94 163 ARG A O 1
ATOM 1265 N N . GLY A 1 164 ? 18.486 35.492 -38.747 1.00 53.53 164 GLY A N 1
ATOM 1266 C CA . GLY A 1 164 ? 19.464 35.905 -39.758 1.00 53.53 164 GLY A CA 1
ATOM 1267 C C . GLY A 1 164 ? 18.870 36.675 -40.941 1.00 53.53 164 GLY A C 1
ATOM 1268 O O . GLY A 1 164 ? 19.617 37.013 -41.845 1.00 53.53 164 GLY A O 1
ATOM 1269 N N . GLU A 1 165 ? 17.556 36.930 -40.952 1.00 54.69 165 GLU A N 1
ATOM 1270 C CA . GLU A 1 165 ? 16.855 37.617 -42.055 1.00 54.69 165 GLU A CA 1
ATOM 1271 C C . GLU A 1 165 ? 16.497 39.087 -41.731 1.00 54.69 165 GLU A C 1
ATOM 1273 O O . GLU A 1 165 ? 15.865 39.752 -42.543 1.00 54.69 165 GLU A O 1
ATOM 1278 N N . GLU A 1 166 ? 16.909 39.608 -40.567 1.00 53.47 166 GLU A N 1
ATOM 1279 C CA . GLU A 1 166 ? 16.686 41.007 -40.140 1.00 53.47 166 GLU A CA 1
ATOM 1280 C C . GLU A 1 166 ? 18.008 41.784 -39.932 1.00 53.47 166 GLU A C 1
ATOM 1282 O O . GLU A 1 166 ? 18.140 42.577 -38.999 1.00 53.47 166 GLU A O 1
ATOM 1287 N N . SER A 1 167 ? 19.029 41.550 -40.762 1.00 46.75 167 SER A N 1
ATOM 1288 C CA . SER A 1 167 ? 20.247 42.384 -40.802 1.00 46.75 167 SER A CA 1
ATOM 1289 C C . SER A 1 167 ? 20.571 42.844 -42.209 1.00 46.75 167 SER A C 1
ATOM 1291 O O . SER A 1 167 ? 20.444 42.011 -43.132 1.00 46.75 167 SER A O 1
#

pLDDT: mean 77.76, std 18.57, range [40.72, 97.0]